Protein AF-A0ABD0T4D2-F1 (afdb_monomer)

InterPro domains:
  IPR007588 Zinc finger, FLYWCH-type [PF04500] (58-108)

Sequence (124 aa):
MVNNYTFSRLGRSRTWVCSKIKRGCQAKVKMEYGTVRPYNLDHNHPPPNFHISKDGHTGGQILVVKGFTFSRWSRSKSWVCSKKSRGCPAKVKFEFDTVVPYNLEHNHEPPNFYVSKEGHLIKI

Organism: Loxostege sticticalis (NCBI:txid481309)

Structure (mmCIF, N/CA/C/O backbone):
data_AF-A0ABD0T4D2-F1
#
_entry.id   AF-A0ABD0T4D2-F1
#
loop_
_atom_site.group_PDB
_atom_site.id
_atom_site.type_symbol
_atom_site.label_atom_id
_atom_site.label_alt_id
_atom_site.label_comp_id
_atom_site.label_asym_id
_atom_site.label_entity_id
_atom_site.label_seq_id
_atom_site.pdbx_PDB_ins_code
_atom_site.Cartn_x
_atom_site.Cartn_y
_atom_site.Cartn_z
_atom_site.oc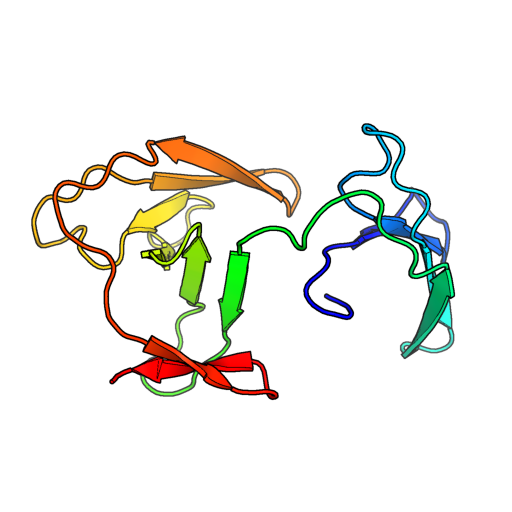cupancy
_atom_site.B_iso_or_equiv
_atom_site.auth_seq_id
_atom_site.auth_comp_id
_atom_site.auth_asym_id
_atom_site.auth_atom_id
_atom_site.pdbx_PDB_model_num
ATOM 1 N N . MET A 1 1 ? -4.917 -0.875 10.365 1.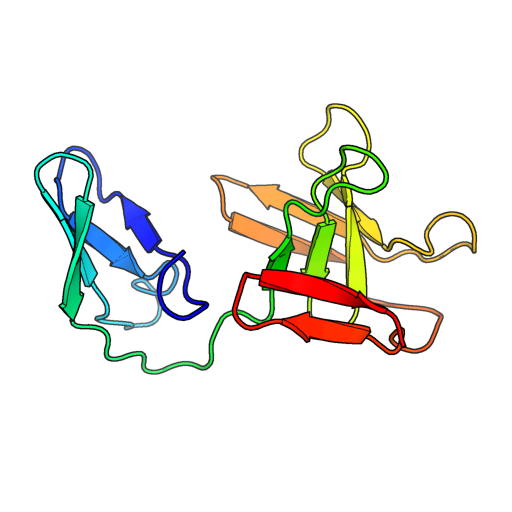00 51.78 1 MET A N 1
ATOM 2 C CA . MET A 1 1 ? -5.715 -1.261 9.183 1.00 51.78 1 MET A CA 1
ATOM 3 C C . MET A 1 1 ? -6.967 -1.936 9.708 1.00 51.78 1 MET A C 1
ATOM 5 O O . MET A 1 1 ? -6.846 -2.679 10.673 1.00 51.78 1 MET A O 1
ATOM 9 N N . VAL A 1 2 ? -8.139 -1.620 9.164 1.00 54.78 2 VAL A N 1
ATOM 10 C CA . VAL A 1 2 ? -9.423 -2.225 9.565 1.00 54.78 2 VAL A CA 1
ATOM 11 C C . VAL A 1 2 ? -10.146 -2.606 8.278 1.00 54.78 2 VAL A C 1
ATOM 13 O O . VAL A 1 2 ? -10.244 -1.763 7.391 1.00 54.78 2 VAL A O 1
ATOM 16 N N . ASN A 1 3 ? -10.585 -3.861 8.141 1.00 60.62 3 ASN A N 1
ATOM 17 C CA . ASN A 1 3 ? -11.251 -4.385 6.936 1.00 60.62 3 ASN A CA 1
ATOM 18 C C . ASN A 1 3 ? -10.503 -4.104 5.618 1.00 60.62 3 ASN A C 1
ATOM 20 O O . ASN A 1 3 ? -11.114 -3.728 4.626 1.00 60.62 3 ASN A O 1
ATOM 24 N N . ASN A 1 4 ? -9.173 -4.240 5.603 1.00 62.03 4 ASN A N 1
ATOM 25 C CA . ASN A 1 4 ? -8.313 -3.917 4.451 1.00 62.03 4 ASN A CA 1
ATOM 26 C C . ASN A 1 4 ? -8.312 -2.433 4.026 1.00 62.03 4 ASN A C 1
ATOM 28 O O . ASN A 1 4 ? -7.744 -2.083 2.995 1.00 62.03 4 ASN A O 1
ATOM 32 N N . TYR A 1 5 ? -8.869 -1.533 4.842 1.00 63.38 5 TYR A N 1
ATOM 33 C CA . TYR A 1 5 ? -8.806 -0.088 4.639 1.00 63.38 5 TYR A CA 1
ATOM 34 C C . TYR A 1 5 ? -7.800 0.577 5.584 1.00 63.38 5 TYR A C 1
ATOM 36 O O . TYR A 1 5 ? -7.603 0.186 6.746 1.00 63.38 5 TYR A O 1
ATOM 44 N N . THR A 1 6 ? -7.138 1.616 5.072 1.00 67.38 6 THR A N 1
ATOM 45 C CA . THR A 1 6 ? -6.217 2.444 5.851 1.00 67.38 6 THR A CA 1
ATOM 46 C C . THR A 1 6 ? -6.914 3.667 6.417 1.00 67.38 6 THR A C 1
ATOM 48 O O . THR A 1 6 ? -7.671 4.356 5.731 1.00 67.38 6 THR A O 1
ATOM 51 N N . PHE A 1 7 ? -6.611 3.941 7.681 1.00 71.06 7 PHE A N 1
ATOM 52 C CA . PHE A 1 7 ? -7.125 5.080 8.419 1.00 71.06 7 PHE A CA 1
ATOM 53 C C . PHE A 1 7 ? -5.949 5.901 8.942 1.00 71.06 7 PHE A C 1
ATOM 55 O O . PHE A 1 7 ? -4.933 5.334 9.344 1.00 71.06 7 PHE A O 1
ATOM 62 N N . SER A 1 8 ? -6.091 7.219 8.952 1.00 74.44 8 SER A N 1
ATOM 63 C CA . SER A 1 8 ? -5.116 8.172 9.476 1.00 74.44 8 SER A CA 1
ATOM 64 C C . SER A 1 8 ? -5.753 9.025 10.571 1.00 74.44 8 SER A C 1
ATOM 66 O O . SER A 1 8 ? -6.950 9.329 10.545 1.00 74.44 8 SER A O 1
ATOM 68 N N . ARG A 1 9 ? -4.964 9.377 11.591 1.00 75.44 9 ARG A N 1
ATOM 69 C CA . ARG A 1 9 ? -5.462 10.145 12.735 1.00 75.44 9 ARG A CA 1
ATOM 70 C C . ARG A 1 9 ? -5.636 11.610 12.353 1.00 75.44 9 ARG A C 1
ATOM 72 O O . ARG A 1 9 ? -4.700 12.236 11.857 1.00 75.44 9 ARG A O 1
ATOM 79 N N . LEU A 1 10 ? -6.812 12.173 12.629 1.00 71.19 10 LEU A N 1
ATOM 80 C CA . LEU A 1 10 ? -7.058 13.592 12.391 1.00 71.19 10 LEU A CA 1
ATOM 81 C C . LEU A 1 10 ? -6.560 14.409 13.597 1.00 71.19 10 LEU A C 1
ATOM 83 O O . LEU A 1 10 ? -7.236 14.533 14.621 1.00 71.19 10 LEU A O 1
ATOM 87 N N . GLY A 1 11 ? -5.337 14.933 13.501 1.00 72.00 11 GLY A N 1
ATOM 88 C CA . GLY A 1 11 ? -4.737 15.785 14.533 1.00 72.00 11 GLY A CA 1
ATOM 89 C C . GLY A 1 11 ? -4.601 15.097 15.901 1.00 72.00 11 GLY A C 1
ATOM 90 O O . GLY A 1 11 ? -4.060 13.993 16.014 1.00 72.00 11 GLY A O 1
ATOM 91 N N . ARG A 1 12 ? -5.071 15.768 16.963 1.00 73.44 12 ARG A N 1
ATOM 92 C CA . ARG A 1 12 ? -5.085 15.245 18.346 1.00 73.44 12 ARG A CA 1
ATOM 93 C C . ARG A 1 12 ? -6.361 14.462 18.695 1.00 73.44 12 ARG A C 1
ATOM 95 O O . ARG A 1 12 ? -6.507 14.022 19.831 1.00 73.44 12 ARG A O 1
ATOM 102 N N . SER A 1 13 ? -7.281 14.277 17.746 1.00 77.06 13 SER A N 1
ATOM 103 C CA . SER A 1 13 ? -8.520 13.533 17.984 1.00 77.06 13 SER A CA 1
ATOM 104 C C . SER A 1 13 ? -8.251 12.040 18.195 1.00 77.06 13 SER A C 1
ATOM 106 O O . SER A 1 13 ? -7.340 11.464 17.600 1.00 77.06 13 SER A O 1
ATOM 108 N N . ARG A 1 14 ? -9.105 11.388 18.995 1.00 78.94 14 ARG A N 1
ATOM 109 C CA . ARG A 1 14 ? -9.187 9.916 19.081 1.00 78.94 14 ARG A CA 1
ATOM 110 C C . ARG A 1 14 ? -9.898 9.294 17.871 1.00 78.94 14 ARG A C 1
ATOM 112 O O . ARG A 1 14 ? -10.006 8.074 17.780 1.00 78.94 14 ARG A O 1
ATOM 119 N N . THR A 1 15 ? -10.380 10.122 16.946 1.00 80.44 15 THR A N 1
ATOM 120 C CA . THR A 1 15 ? -11.018 9.696 15.701 1.00 80.44 15 THR A CA 1
ATOM 121 C C . THR A 1 15 ? -9.981 9.536 14.594 1.00 80.44 15 THR A C 1
ATOM 123 O O . THR A 1 15 ? -9.189 10.436 14.306 1.00 80.44 15 THR A O 1
ATOM 126 N N . TRP A 1 16 ? -10.026 8.383 13.945 1.00 81.81 16 TRP A N 1
ATOM 127 C CA . TRP A 1 16 ? -9.250 8.040 12.768 1.00 81.81 16 TRP A CA 1
ATOM 128 C C . TRP A 1 16 ? -10.188 8.009 11.569 1.00 81.81 16 TRP A C 1
ATOM 130 O O . TRP A 1 16 ? -11.292 7.476 11.645 1.00 81.81 16 TRP A O 1
ATOM 140 N N . VAL A 1 17 ? -9.763 8.596 10.461 1.00 82.81 17 VAL A N 1
ATOM 141 C CA . VAL A 1 17 ? -10.574 8.729 9.248 1.00 82.81 17 VAL A CA 1
ATOM 142 C C . VAL A 1 17 ? -9.945 7.935 8.121 1.00 82.81 17 VAL A C 1
ATOM 144 O O . VAL A 1 17 ? -8.731 7.738 8.116 1.00 82.81 17 VAL A O 1
ATOM 147 N N . CYS A 1 18 ? -10.741 7.469 7.165 1.00 80.62 18 CYS A N 1
ATOM 148 C CA . CYS A 1 18 ? -10.195 6.792 5.998 1.00 80.62 18 CYS A CA 1
ATOM 149 C C . CYS A 1 18 ? -9.193 7.694 5.260 1.00 80.62 18 CYS A C 1
ATOM 151 O O . CYS A 1 18 ? -9.420 8.893 5.076 1.00 80.62 18 CYS A O 1
ATOM 153 N N . SER A 1 19 ? -8.107 7.101 4.764 1.00 75.12 19 SER A N 1
ATOM 154 C CA . SER A 1 19 ? -7.076 7.789 3.973 1.00 75.12 19 SER A CA 1
ATOM 155 C C . SER A 1 19 ? -7.614 8.465 2.700 1.00 75.12 19 SER A C 1
ATOM 157 O O . SER A 1 19 ? -6.956 9.336 2.131 1.00 75.12 19 SER A O 1
ATOM 159 N N . LYS A 1 20 ? -8.826 8.106 2.255 1.00 75.19 20 LYS A N 1
ATOM 160 C CA . LYS A 1 20 ? -9.533 8.706 1.114 1.00 75.19 20 LYS A CA 1
ATOM 161 C C . LYS A 1 20 ? -10.615 9.712 1.517 1.00 75.19 20 LYS A C 1
ATOM 163 O O . LYS A 1 20 ? -11.450 10.050 0.684 1.00 75.19 20 LYS A O 1
ATOM 168 N N . ILE A 1 21 ? -10.588 10.257 2.736 1.00 80.44 21 ILE A N 1
ATOM 169 C CA . ILE A 1 21 ? -11.562 11.276 3.169 1.00 80.44 21 ILE A CA 1
ATOM 170 C C . ILE A 1 21 ? -11.589 12.511 2.255 1.00 80.44 21 ILE A C 1
ATOM 172 O O . ILE A 1 21 ? -12.655 13.035 1.955 1.00 80.44 21 ILE A O 1
ATOM 176 N N . LYS A 1 22 ? -10.436 12.909 1.695 1.00 76.19 22 LYS A N 1
ATOM 177 C CA . LYS A 1 22 ? -10.345 13.988 0.690 1.00 76.19 22 LYS A CA 1
ATOM 178 C C . LYS A 1 22 ? -11.017 13.654 -0.652 1.00 76.19 22 LYS A C 1
ATOM 180 O O . LYS A 1 22 ? -11.196 14.542 -1.472 1.00 76.19 22 LYS A O 1
ATOM 185 N N . ARG A 1 23 ? -11.365 12.386 -0.890 1.00 76.44 23 ARG A N 1
ATOM 186 C CA . ARG A 1 23 ? -12.143 11.905 -2.047 1.00 76.44 23 ARG A CA 1
ATOM 187 C C . ARG A 1 23 ? -13.599 11.598 -1.669 1.00 76.44 23 ARG A C 1
ATOM 189 O O . ARG A 1 23 ? -14.256 10.813 -2.341 1.00 76.44 23 ARG A O 1
ATOM 196 N N . GLY A 1 24 ? -14.078 12.161 -0.559 1.00 79.06 24 GLY A N 1
ATOM 197 C CA . GLY A 1 24 ? -15.457 12.006 -0.098 1.00 79.06 24 GLY A CA 1
ATOM 198 C C . GLY A 1 24 ? -15.740 10.733 0.703 1.00 79.06 24 GLY A C 1
ATOM 199 O O . GLY A 1 24 ? -16.894 10.491 1.035 1.00 79.06 24 GLY A O 1
ATOM 200 N N . CYS A 1 25 ? -14.733 9.915 1.036 1.00 80.81 25 CYS A N 1
ATOM 201 C CA . CYS A 1 25 ? -14.958 8.743 1.886 1.00 80.81 25 CYS A CA 1
ATOM 202 C C . CYS A 1 25 ? -15.323 9.165 3.319 1.00 80.81 25 CYS A C 1
ATOM 204 O O . CYS A 1 25 ? -14.597 9.937 3.948 1.00 80.81 25 CYS A O 1
ATOM 206 N N . GLN A 1 26 ? -16.424 8.632 3.848 1.00 86.12 26 GLN A N 1
ATOM 207 C CA . GLN A 1 26 ? -16.942 8.993 5.171 1.00 86.12 26 GLN A CA 1
ATOM 208 C C . GLN A 1 26 ? -16.586 7.994 6.276 1.00 86.12 26 GLN A C 1
ATOM 210 O O . GLN A 1 26 ? -16.934 8.235 7.434 1.00 86.12 26 GLN A O 1
ATOM 215 N N . ALA A 1 27 ? -15.857 6.924 5.950 1.00 82.75 27 ALA A N 1
ATOM 216 C CA . ALA A 1 27 ? -15.461 5.917 6.920 1.00 82.75 27 ALA A CA 1
ATOM 217 C C . ALA A 1 27 ? -14.538 6.490 8.011 1.00 82.75 27 ALA A C 1
ATOM 219 O O . ALA A 1 27 ? -13.557 7.201 7.748 1.00 82.75 27 ALA A O 1
ATOM 220 N N . LYS A 1 28 ? -14.859 6.159 9.262 1.00 86.31 28 LYS A N 1
ATOM 221 C CA . LYS A 1 28 ? -14.206 6.611 10.490 1.00 86.31 28 LYS A CA 1
ATOM 222 C C . LYS A 1 28 ? -14.191 5.487 11.522 1.00 86.31 28 LYS A C 1
ATOM 224 O O . LYS A 1 28 ? -15.157 4.747 11.687 1.00 86.31 28 LYS A O 1
ATOM 229 N N . VAL A 1 29 ? -13.124 5.425 12.300 1.00 82.56 29 VAL A N 1
ATOM 230 C CA . VAL A 1 29 ? -13.011 4.546 13.468 1.00 82.56 29 VAL A CA 1
ATOM 231 C C . VAL A 1 29 ? -12.566 5.371 14.672 1.00 82.56 29 VAL A C 1
ATOM 233 O O . VAL A 1 29 ? -11.872 6.378 14.523 1.00 82.56 29 VAL A O 1
ATOM 236 N N . LYS A 1 30 ? -12.983 4.992 15.878 1.00 82.88 30 LYS A N 1
ATOM 237 C CA . LYS A 1 30 ? -12.550 5.637 17.124 1.00 82.88 30 LYS A CA 1
ATOM 238 C C . LYS A 1 30 ? -11.577 4.732 17.858 1.00 82.88 30 LYS A C 1
ATOM 240 O O . LYS A 1 30 ? -11.757 3.523 17.892 1.00 82.88 30 LYS A O 1
ATOM 245 N N . MET A 1 31 ? -10.549 5.320 18.451 1.00 72.19 31 MET A N 1
ATOM 246 C CA . MET A 1 31 ? -9.633 4.609 19.332 1.00 72.19 31 MET A CA 1
ATOM 247 C C . MET A 1 31 ? -10.034 4.867 20.786 1.00 72.19 31 MET A C 1
ATOM 249 O O . MET A 1 31 ? -10.041 6.013 21.239 1.00 72.19 31 MET A O 1
ATOM 253 N N . GLU A 1 32 ? -10.363 3.805 21.509 1.00 75.94 32 GLU A N 1
ATOM 254 C CA . GLU A 1 32 ? -10.851 3.842 22.884 1.00 75.94 32 GLU A CA 1
ATOM 255 C C . GLU A 1 32 ? -10.099 2.788 23.707 1.00 75.94 32 GLU A C 1
ATOM 257 O O . GLU A 1 32 ? -10.078 1.617 23.340 1.00 75.94 32 GLU A O 1
ATOM 262 N N . TYR A 1 33 ? -9.405 3.212 24.770 1.00 75.81 33 TYR A N 1
ATOM 263 C CA . TYR A 1 33 ? -8.589 2.335 25.631 1.00 75.81 33 TYR A CA 1
ATOM 264 C C . TYR A 1 33 ? -7.617 1.413 24.863 1.00 75.81 33 TYR A C 1
ATOM 266 O O . TYR A 1 33 ? -7.490 0.230 25.157 1.00 75.81 33 TYR A O 1
ATOM 274 N N . GLY A 1 34 ? -6.959 1.938 23.823 1.00 66.88 34 GLY A N 1
ATOM 275 C CA . GLY A 1 34 ? -6.036 1.160 22.982 1.00 66.88 34 GLY A CA 1
ATOM 276 C C . GLY A 1 34 ? -6.713 0.224 21.973 1.00 66.88 34 GLY A C 1
ATOM 277 O O . GLY A 1 34 ? -6.028 -0.370 21.145 1.00 66.88 34 GLY A O 1
ATOM 278 N N . THR A 1 35 ? -8.045 0.145 21.973 1.00 64.25 35 THR A N 1
ATOM 279 C CA . THR A 1 35 ? -8.832 -0.671 21.044 1.00 64.25 35 THR A CA 1
ATOM 280 C C . THR A 1 35 ? -9.460 0.204 19.962 1.00 64.25 35 THR A C 1
ATOM 282 O O . THR A 1 35 ? -9.941 1.306 20.227 1.00 64.25 35 THR A O 1
ATOM 285 N N . VAL A 1 36 ? -9.461 -0.268 18.714 1.00 69.31 36 VAL A N 1
ATOM 286 C CA . VAL A 1 36 ? -10.129 0.426 17.605 1.00 69.31 36 VAL A CA 1
ATOM 287 C C . VAL A 1 36 ? -11.579 -0.042 17.533 1.00 69.31 36 VAL A C 1
ATOM 289 O O . VAL A 1 36 ? -11.839 -1.211 17.265 1.00 69.31 36 VAL A O 1
ATOM 292 N N . ARG A 1 37 ? -12.523 0.875 17.749 1.00 73.75 37 ARG A N 1
ATOM 293 C CA . ARG A 1 37 ? -13.956 0.642 17.573 1.00 73.75 37 ARG A CA 1
ATOM 294 C C . ARG A 1 37 ? -14.449 1.222 16.246 1.00 73.75 37 ARG A C 1
ATOM 296 O O 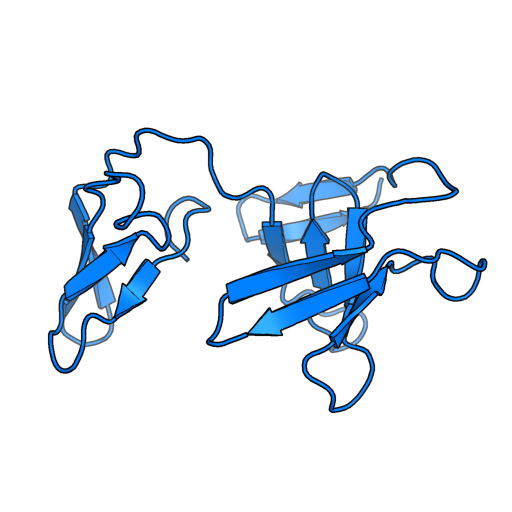. ARG A 1 37 ? -14.164 2.389 15.946 1.00 73.75 37 ARG A O 1
ATOM 303 N N . PRO A 1 38 ? -15.181 0.438 15.440 1.00 68.31 38 PRO A N 1
ATOM 304 C CA . PRO A 1 38 ? -15.788 0.947 14.221 1.00 68.31 38 PRO A CA 1
ATOM 305 C C . PRO A 1 38 ? -16.847 1.997 14.569 1.00 68.31 38 PRO A C 1
ATOM 307 O O . PRO A 1 38 ? -17.631 1.808 15.494 1.00 68.31 38 PRO A O 1
ATOM 310 N N . TYR A 1 39 ? -16.833 3.126 13.858 1.00 78.88 39 TYR A N 1
ATOM 311 C CA . TYR A 1 39 ? -17.837 4.185 14.012 1.00 78.88 39 TYR A CA 1
ATOM 312 C C . TYR A 1 39 ? -18.675 4.321 12.740 1.00 78.88 39 TYR A C 1
ATOM 314 O O . TYR A 1 39 ? -19.896 4.316 12.800 1.00 78.88 39 TYR A O 1
ATOM 322 N N . ASN A 1 40 ? -18.014 4.389 11.585 1.00 80.38 40 ASN A N 1
ATOM 323 C CA . ASN A 1 40 ? -18.626 4.273 10.269 1.00 80.38 40 ASN A CA 1
ATOM 324 C C . ASN A 1 40 ? -17.633 3.530 9.358 1.00 80.38 40 ASN A C 1
ATOM 326 O O . ASN A 1 40 ? -16.486 3.956 9.237 1.00 80.38 40 ASN A O 1
ATOM 330 N N . LEU A 1 41 ? -18.040 2.414 8.759 1.00 78.00 41 LEU A N 1
ATOM 331 C CA . LEU A 1 41 ? -17.194 1.612 7.868 1.00 78.00 41 LEU A CA 1
ATOM 332 C C . LEU A 1 41 ? -17.650 1.669 6.405 1.00 78.00 41 LEU A C 1
ATOM 334 O O . LEU A 1 41 ? -17.135 0.914 5.585 1.00 78.00 41 LEU A O 1
ATOM 338 N N . ASP A 1 42 ? -18.573 2.566 6.065 1.00 80.19 42 ASP A N 1
ATOM 339 C CA . ASP A 1 42 ? -19.040 2.719 4.695 1.00 80.19 42 ASP A CA 1
ATOM 340 C C . ASP A 1 42 ? -17.968 3.400 3.846 1.00 80.19 42 ASP A C 1
ATOM 342 O O . ASP A 1 42 ? -17.620 4.579 4.001 1.00 80.19 42 ASP A O 1
ATOM 346 N N . HIS A 1 43 ? -17.422 2.611 2.925 1.00 73.19 43 HIS A N 1
ATOM 347 C CA . HIS A 1 43 ? -16.451 3.050 1.942 1.00 73.19 43 HIS A CA 1
ATOM 348 C C . HIS A 1 43 ? -17.130 3.195 0.582 1.00 73.19 43 HIS A C 1
ATOM 350 O O . HIS A 1 43 ? -17.756 2.272 0.075 1.00 73.19 43 HIS A O 1
ATOM 356 N N . ASN A 1 44 ? -16.944 4.352 -0.048 1.00 78.62 44 ASN A N 1
ATOM 357 C CA . ASN A 1 44 ? -17.397 4.633 -1.412 1.00 78.62 44 ASN A CA 1
ATOM 358 C C . ASN A 1 44 ? -16.332 4.291 -2.469 1.00 78.62 44 ASN A C 1
ATOM 360 O O . ASN A 1 44 ? -16.342 4.812 -3.582 1.00 78.62 44 ASN A O 1
ATOM 364 N N . HIS A 1 45 ? -15.351 3.475 -2.100 1.00 68.69 45 HIS A N 1
ATOM 365 C CA . HIS A 1 45 ? -14.247 3.082 -2.957 1.00 68.69 45 HIS A CA 1
ATOM 366 C C . HIS A 1 45 ? -13.796 1.674 -2.569 1.00 68.69 45 HIS A C 1
ATOM 368 O O . HIS A 1 45 ? -13.921 1.308 -1.400 1.00 68.69 45 HIS A O 1
ATOM 374 N N . PRO A 1 46 ? -13.222 0.897 -3.502 1.00 62.69 46 PRO A N 1
ATOM 375 C CA . PRO A 1 46 ? -12.654 -0.401 -3.168 1.00 62.69 46 PRO A CA 1
ATOM 376 C C . PRO A 1 46 ? -11.497 -0.252 -2.165 1.00 62.69 46 PRO A C 1
ATOM 378 O O . PRO A 1 46 ? -10.868 0.820 -2.103 1.00 62.69 46 PRO A O 1
ATOM 381 N N . PRO A 1 47 ? -11.175 -1.313 -1.402 1.00 61.66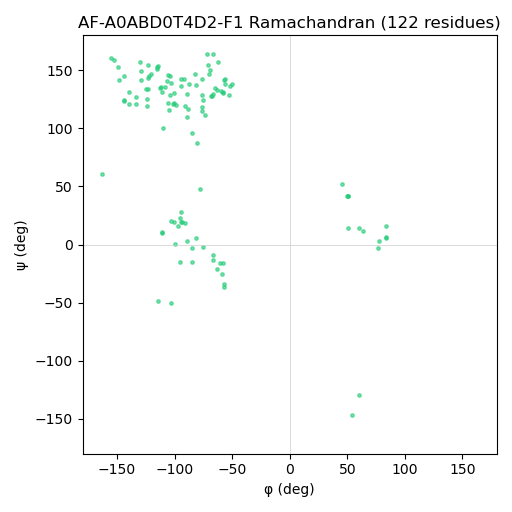 47 PRO A N 1
ATOM 382 C CA . PRO A 1 47 ? -10.008 -1.329 -0.538 1.00 61.66 47 PRO A CA 1
ATOM 383 C C . PRO A 1 47 ? -8.773 -0.895 -1.323 1.00 61.66 47 PRO A C 1
ATOM 385 O O . PRO A 1 47 ? -8.609 -1.279 -2.488 1.00 61.66 47 PRO A O 1
ATOM 388 N N . PRO A 1 48 ? -7.899 -0.068 -0.728 1.00 59.97 48 PRO A N 1
ATOM 389 C CA . PRO A 1 48 ? -6.610 0.190 -1.328 1.00 59.97 48 PRO A CA 1
ATOM 390 C C . PRO A 1 48 ? -5.949 -1.156 -1.612 1.00 59.97 48 PRO A C 1
ATOM 392 O O . PRO A 1 48 ? -5.903 -2.018 -0.741 1.00 59.97 48 PRO A O 1
ATOM 395 N N . ASN A 1 49 ? -5.483 -1.350 -2.844 1.00 59.81 49 ASN A N 1
ATOM 396 C CA . ASN A 1 49 ? -4.979 -2.639 -3.309 1.00 59.81 49 ASN A CA 1
ATOM 397 C C . ASN A 1 49 ? -3.560 -2.891 -2.773 1.00 59.81 49 ASN A C 1
ATOM 399 O O . ASN A 1 49 ? -2.646 -3.158 -3.553 1.00 59.81 49 ASN A O 1
ATOM 403 N N . PHE A 1 50 ? -3.363 -2.672 -1.468 1.00 62.72 50 PHE A N 1
ATOM 404 C CA . PHE A 1 50 ? -2.107 -2.871 -0.789 1.00 62.72 50 PHE A CA 1
ATOM 405 C C . PHE A 1 50 ? -2.240 -3.492 0.598 1.00 62.72 50 PHE A C 1
ATOM 407 O O . PHE A 1 50 ? -3.017 -3.050 1.441 1.00 62.72 50 PHE A O 1
ATOM 414 N N . HIS A 1 51 ? -1.427 -4.520 0.824 1.00 63.25 51 HIS A N 1
ATOM 415 C CA . HIS A 1 51 ? -1.412 -5.336 2.034 1.00 63.25 51 HIS A CA 1
ATOM 416 C C . HIS A 1 51 ? -0.004 -5.343 2.618 1.00 63.25 51 HIS A C 1
ATOM 418 O O . HIS A 1 51 ? 0.949 -5.522 1.865 1.00 63.25 51 HIS A O 1
ATOM 424 N N . ILE A 1 52 ? 0.137 -5.136 3.929 1.00 62.28 52 ILE A N 1
ATOM 425 C CA . ILE A 1 52 ? 1.436 -5.204 4.614 1.00 62.28 52 ILE A CA 1
ATOM 426 C C . ILE A 1 52 ? 1.424 -6.451 5.495 1.00 62.28 52 ILE A C 1
ATOM 428 O O . ILE A 1 52 ? 0.843 -6.422 6.579 1.00 62.28 52 ILE A O 1
ATOM 432 N N . SER A 1 53 ? 2.049 -7.535 5.029 1.00 60.47 53 SER A N 1
ATOM 433 C CA . SER A 1 53 ? 2.231 -8.740 5.847 1.00 60.47 53 SER A CA 1
ATOM 434 C C . SER A 1 53 ? 3.443 -8.587 6.776 1.00 60.47 53 SER A C 1
ATOM 436 O O . SER A 1 53 ? 4.444 -7.953 6.418 1.00 60.47 53 SER A O 1
ATOM 438 N N . LYS A 1 54 ? 3.346 -9.185 7.971 1.00 56.56 54 LYS A N 1
ATOM 439 C CA . LYS A 1 54 ? 4.433 -9.348 8.951 1.00 56.56 54 LYS A CA 1
ATOM 440 C C . LYS A 1 54 ? 5.124 -10.725 8.868 1.00 56.56 54 LYS A C 1
ATOM 442 O O . LYS A 1 54 ? 5.805 -11.088 9.820 1.00 56.56 54 LYS A O 1
ATOM 447 N N . ASP A 1 55 ? 4.947 -11.486 7.787 1.00 51.19 55 ASP A N 1
ATOM 448 C CA . ASP A 1 55 ? 5.361 -12.896 7.748 1.00 51.19 55 ASP A CA 1
ATOM 449 C C . ASP A 1 55 ? 6.806 -13.194 8.166 1.00 51.19 55 ASP A C 1
ATOM 451 O O . ASP A 1 55 ? 7.777 -12.542 7.769 1.00 51.19 55 ASP A O 1
ATOM 455 N N . GLY A 1 56 ? 6.898 -14.254 8.970 1.00 47.34 56 GLY A N 1
ATOM 456 C CA . GLY A 1 56 ? 8.021 -14.638 9.812 1.00 47.34 56 GLY A CA 1
ATOM 457 C C . GLY A 1 56 ? 9.006 -15.636 9.215 1.00 47.34 56 GLY A C 1
ATOM 458 O O . GLY A 1 56 ? 9.647 -16.336 9.987 1.00 47.34 56 GLY A O 1
ATOM 459 N N . HIS A 1 57 ? 9.192 -15.702 7.894 1.00 44.56 57 HIS A N 1
ATOM 460 C CA . HIS A 1 57 ? 10.261 -16.551 7.340 1.00 44.56 57 HIS A CA 1
ATOM 461 C C . HIS A 1 57 ? 11.580 -15.841 7.048 1.00 44.56 57 HIS A C 1
ATOM 463 O O . HIS A 1 57 ? 12.597 -16.516 6.988 1.00 44.56 57 HIS A O 1
ATOM 469 N N . THR A 1 58 ? 11.618 -14.507 7.002 1.00 42.03 58 THR A N 1
ATOM 470 C CA . THR A 1 58 ? 12.873 -13.727 7.032 1.00 42.03 58 THR A CA 1
ATOM 471 C C . THR A 1 58 ? 12.584 -12.260 7.378 1.00 42.03 58 THR A C 1
ATOM 473 O O . THR A 1 58 ? 12.817 -11.377 6.560 1.00 42.03 58 THR A O 1
ATOM 476 N N . GLY A 1 59 ? 12.004 -11.988 8.554 1.00 49.84 59 GLY A N 1
ATOM 477 C CA . GLY A 1 59 ? 12.070 -10.695 9.271 1.00 49.84 59 GLY A CA 1
ATOM 478 C C . GLY A 1 59 ? 11.728 -9.383 8.536 1.00 49.84 59 GLY A C 1
ATOM 479 O O . GLY A 1 59 ? 12.060 -8.310 9.041 1.00 49.84 59 GLY A O 1
ATOM 480 N N . GLY A 1 60 ? 11.103 -9.422 7.360 1.00 61.47 60 GLY A N 1
ATOM 481 C CA . GLY A 1 60 ? 10.939 -8.269 6.480 1.00 61.47 60 GLY A CA 1
ATOM 482 C C . GLY A 1 60 ? 9.476 -8.029 6.157 1.00 61.47 60 GLY A C 1
ATOM 483 O O . GLY A 1 60 ? 8.795 -8.911 5.651 1.00 61.47 60 GLY A O 1
ATOM 484 N N . GLN A 1 61 ? 8.997 -6.815 6.421 1.00 71.31 61 GLN A N 1
ATOM 485 C CA . GLN A 1 61 ? 7.663 -6.391 6.001 1.00 71.31 61 GLN A CA 1
ATOM 486 C C . GLN A 1 61 ? 7.545 -6.523 4.469 1.00 71.31 61 GLN A C 1
ATOM 488 O O . GLN A 1 61 ? 8.425 -6.049 3.745 1.00 71.31 61 GLN A O 1
ATOM 493 N N . ILE A 1 62 ? 6.464 -7.140 3.980 1.00 78.12 62 ILE A N 1
ATOM 494 C CA . ILE A 1 62 ? 6.157 -7.264 2.544 1.00 78.12 62 ILE A CA 1
ATOM 495 C C . ILE A 1 62 ? 4.936 -6.411 2.233 1.00 78.12 62 ILE A C 1
ATOM 497 O O . ILE A 1 62 ? 3.919 -6.519 2.912 1.00 78.12 62 ILE A O 1
ATOM 501 N N . LEU A 1 63 ? 5.038 -5.594 1.189 1.00 79.81 63 LEU A N 1
ATOM 502 C CA . LEU A 1 63 ? 3.959 -4.763 0.683 1.00 79.81 63 LEU A CA 1
ATOM 503 C C . LEU A 1 63 ? 3.434 -5.373 -0.614 1.00 79.81 63 LEU A C 1
ATOM 505 O O . LEU A 1 63 ? 4.176 -5.512 -1.579 1.00 79.81 63 LEU A O 1
ATOM 509 N N . VAL A 1 64 ? 2.154 -5.699 -0.674 1.00 80.38 64 VAL A N 1
ATOM 510 C CA . VAL A 1 64 ? 1.481 -6.016 -1.936 1.00 80.38 64 VAL A CA 1
ATOM 511 C C . VAL A 1 64 ? 0.977 -4.710 -2.542 1.00 80.38 64 VAL A C 1
ATOM 513 O O . VAL A 1 64 ? 0.473 -3.884 -1.798 1.00 80.38 64 VAL A O 1
ATOM 516 N N . VAL A 1 65 ? 1.099 -4.489 -3.850 1.00 79.94 65 VAL A N 1
ATOM 517 C CA . VAL A 1 65 ? 0.439 -3.395 -4.583 1.00 79.94 65 VAL A CA 1
ATOM 518 C C . VAL A 1 65 ? -0.051 -3.939 -5.920 1.00 79.94 65 VAL A C 1
ATOM 520 O O . VAL A 1 65 ? 0.758 -4.414 -6.710 1.00 79.94 65 VAL A O 1
ATOM 523 N N . LYS A 1 66 ? -1.362 -3.867 -6.195 1.00 76.81 66 LYS A N 1
ATOM 524 C CA . LYS A 1 66 ? -1.969 -4.344 -7.461 1.00 76.81 66 LYS A CA 1
ATOM 525 C C . LYS A 1 66 ? -1.566 -5.785 -7.838 1.00 76.81 66 LYS A C 1
ATOM 527 O O . LYS A 1 66 ? -1.265 -6.063 -8.992 1.00 76.81 66 LYS A O 1
ATOM 532 N N . GLY A 1 67 ? -1.519 -6.689 -6.860 1.00 76.69 67 GLY A N 1
ATOM 533 C CA . GLY A 1 67 ? -1.125 -8.086 -7.093 1.00 76.69 67 GLY A CA 1
ATOM 534 C C . GLY A 1 67 ? 0.383 -8.319 -7.246 1.00 76.69 67 GLY A C 1
ATOM 535 O O . GLY A 1 67 ? 0.798 -9.450 -7.452 1.00 76.69 67 GLY A O 1
ATOM 536 N N . PHE A 1 68 ? 1.224 -7.296 -7.098 1.00 84.38 68 PHE A N 1
ATOM 537 C CA . PHE A 1 68 ? 2.680 -7.442 -7.075 1.00 84.38 68 PHE A CA 1
ATOM 538 C C . PHE A 1 68 ? 3.227 -7.286 -5.664 1.00 84.38 68 PHE A C 1
ATOM 540 O O . PHE A 1 68 ? 2.723 -6.485 -4.884 1.00 84.38 68 PHE A O 1
ATOM 547 N N . THR A 1 69 ? 4.291 -8.014 -5.337 1.00 86.12 69 THR A N 1
ATOM 548 C CA . THR A 1 69 ? 4.976 -7.896 -4.049 1.00 86.12 69 THR A CA 1
ATOM 549 C C . THR A 1 69 ? 6.154 -6.934 -4.129 1.00 86.12 69 THR A C 1
ATOM 551 O O . THR A 1 69 ? 6.877 -6.860 -5.128 1.00 86.12 69 THR A O 1
ATOM 554 N N . PHE A 1 70 ? 6.334 -6.181 -3.053 1.00 85.69 70 PHE A N 1
ATOM 555 C CA . PHE A 1 70 ? 7.379 -5.200 -2.850 1.00 85.69 70 PHE A CA 1
ATOM 556 C C . PHE A 1 70 ? 8.050 -5.461 -1.505 1.00 85.69 70 PHE A C 1
ATOM 558 O O . PHE A 1 70 ? 7.393 -5.770 -0.510 1.00 85.69 70 PHE A O 1
ATOM 565 N N . SER A 1 71 ? 9.365 -5.293 -1.464 1.00 85.38 71 SER A N 1
ATOM 566 C CA . SER A 1 71 ? 10.167 -5.340 -0.247 1.00 85.38 71 SER A CA 1
ATOM 567 C C . SER A 1 71 ? 10.802 -3.983 0.019 1.00 85.38 71 SER A C 1
ATOM 569 O O . SER A 1 71 ? 11.056 -3.181 -0.890 1.00 85.38 71 SER A O 1
ATOM 571 N N . ARG A 1 72 ? 11.039 -3.699 1.298 1.00 82.69 72 ARG A N 1
ATOM 572 C CA . ARG A 1 72 ? 11.652 -2.442 1.706 1.00 82.69 72 ARG A CA 1
ATOM 573 C C . ARG A 1 72 ? 13.101 -2.387 1.228 1.00 82.69 72 ARG A C 1
ATOM 575 O O . ARG A 1 72 ? 13.898 -3.282 1.502 1.00 82.69 72 ARG A O 1
ATOM 582 N N . TRP A 1 73 ? 13.458 -1.305 0.543 1.00 80.12 73 TRP A N 1
ATOM 583 C CA . TRP A 1 73 ? 14.831 -1.060 0.120 1.00 80.12 73 TRP A CA 1
ATOM 584 C C . TRP A 1 73 ? 15.634 -0.484 1.293 1.00 80.12 73 TRP A C 1
ATOM 586 O O . TRP A 1 73 ? 15.725 0.736 1.472 1.00 80.12 73 TRP A O 1
ATOM 596 N N . SER A 1 74 ? 16.206 -1.376 2.109 1.00 72.12 74 SER A N 1
ATOM 597 C CA . SER A 1 74 ? 17.059 -1.035 3.260 1.00 72.12 74 SER A CA 1
ATOM 598 C C . SER A 1 74 ? 16.378 -0.048 4.238 1.00 72.12 74 SER A C 1
ATOM 600 O O . SER A 1 74 ? 15.161 -0.074 4.424 1.00 72.12 74 SER A O 1
ATOM 602 N N . ARG A 1 75 ? 17.141 0.847 4.882 1.00 66.56 75 ARG A N 1
ATOM 603 C CA . ARG A 1 75 ? 16.654 1.869 5.829 1.00 66.56 75 ARG A CA 1
ATOM 604 C C . ARG A 1 75 ? 15.772 2.949 5.184 1.00 66.56 75 ARG A C 1
ATOM 606 O O . ARG A 1 75 ? 15.159 3.733 5.907 1.00 66.56 75 ARG A O 1
ATOM 613 N N . SER A 1 76 ? 15.660 2.996 3.856 1.00 69.44 76 SER A N 1
ATOM 614 C CA . SER A 1 76 ? 14.868 4.019 3.168 1.00 69.44 76 SER A CA 1
ATOM 615 C C . SER A 1 76 ? 13.354 3.817 3.350 1.00 69.44 76 SER A C 1
ATOM 617 O O . SER A 1 76 ? 12.891 2.744 3.742 1.00 69.44 76 SER A O 1
ATOM 619 N N . LYS A 1 77 ? 12.568 4.862 3.051 1.00 73.81 77 LYS A N 1
ATOM 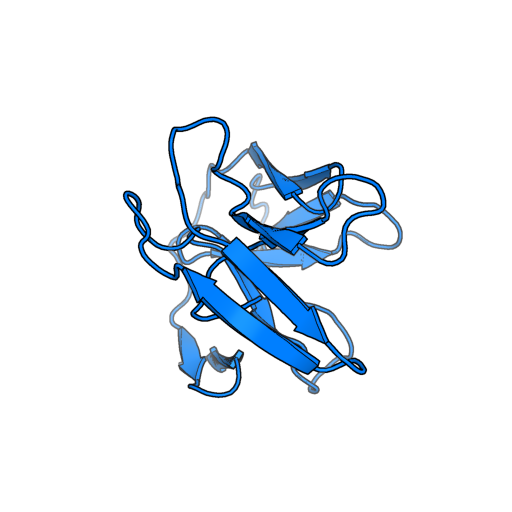620 C CA . LYS A 1 77 ? 11.100 4.782 2.909 1.00 73.81 77 LYS A CA 1
ATOM 621 C C . LYS A 1 77 ? 10.672 4.254 1.531 1.00 73.81 77 LYS A C 1
ATOM 623 O O . LYS A 1 77 ? 9.486 4.261 1.209 1.00 73.81 77 LYS A O 1
ATOM 628 N N . SER A 1 78 ? 11.624 3.831 0.702 1.00 83.06 78 SER A N 1
ATOM 629 C CA . SER A 1 78 ? 11.362 3.309 -0.635 1.00 83.06 78 SER A CA 1
ATOM 630 C C . SER A 1 78 ? 11.203 1.797 -0.591 1.00 83.06 78 SER A C 1
ATOM 632 O O . SER A 1 78 ? 11.907 1.089 0.128 1.00 83.06 78 SER A O 1
ATOM 634 N N . TRP A 1 79 ? 10.284 1.309 -1.401 1.00 88.44 79 TRP A N 1
ATOM 635 C CA . TRP A 1 79 ? 9.956 -0.091 -1.569 1.00 88.44 79 TRP A CA 1
ATOM 636 C C . TRP A 1 79 ? 10.118 -0.436 -3.040 1.00 88.44 79 TRP A C 1
ATOM 638 O O . TRP A 1 79 ? 9.698 0.316 -3.919 1.00 88.44 79 TRP A O 1
ATOM 648 N N . VAL A 1 80 ? 10.769 -1.553 -3.317 1.00 90.06 80 VAL A N 1
ATOM 649 C CA . VAL A 1 80 ? 11.029 -2.024 -4.680 1.00 90.06 80 VAL A CA 1
ATOM 650 C C . VAL A 1 80 ? 10.272 -3.314 -4.898 1.00 90.06 80 VAL A C 1
ATOM 652 O O . VAL A 1 80 ? 10.017 -4.040 -3.940 1.00 90.06 80 VAL A O 1
ATOM 655 N N . CYS A 1 81 ? 9.924 -3.621 -6.142 1.00 90.69 81 CYS A N 1
ATOM 656 C CA . CYS A 1 81 ? 9.331 -4.917 -6.437 1.00 90.69 81 CYS A CA 1
ATOM 657 C C . CYS A 1 81 ? 10.252 -6.057 -5.967 1.00 90.69 81 CYS A C 1
ATOM 659 O O . CYS A 1 81 ? 11.473 -5.989 -6.115 1.00 90.69 81 CYS A O 1
ATOM 661 N N . SER A 1 82 ? 9.680 -7.144 -5.454 1.00 86.44 82 SER A N 1
ATOM 662 C CA . SER A 1 82 ? 10.420 -8.334 -5.020 1.00 86.44 82 SER A CA 1
ATOM 663 C C . SER A 1 82 ? 11.215 -9.003 -6.152 1.00 86.44 82 SER A C 1
ATOM 665 O O . SER A 1 82 ? 12.126 -9.781 -5.886 1.00 86.44 82 SER A O 1
ATOM 667 N N . LYS A 1 83 ? 10.923 -8.684 -7.421 1.00 87.44 83 LYS A N 1
ATOM 668 C CA . LYS A 1 83 ? 11.709 -9.094 -8.598 1.00 87.44 83 LYS A CA 1
ATOM 669 C C . LYS A 1 83 ? 12.740 -8.045 -9.029 1.00 87.44 83 LYS A C 1
ATOM 671 O O . LYS A 1 83 ? 13.225 -8.093 -10.157 1.00 87.44 83 LYS A O 1
ATOM 676 N N . LYS A 1 84 ? 13.126 -7.111 -8.151 1.00 87.12 84 LYS A N 1
ATOM 677 C CA . LYS A 1 84 ? 14.144 -6.094 -8.459 1.00 87.12 84 LYS A CA 1
ATOM 678 C C . LYS A 1 84 ? 15.481 -6.702 -8.892 1.00 87.12 84 LYS A C 1
ATOM 680 O O . LYS A 1 84 ? 16.108 -6.168 -9.802 1.00 87.12 84 LYS A O 1
ATOM 685 N N . SER A 1 85 ? 15.880 -7.832 -8.304 1.00 85.69 85 SER A N 1
ATOM 686 C CA . SER A 1 85 ? 17.072 -8.594 -8.714 1.00 85.69 85 SER A CA 1
ATOM 687 C C . SER A 1 85 ? 16.982 -9.157 -10.138 1.00 85.69 85 SER A C 1
ATOM 689 O O . SER A 1 85 ? 18.009 -9.399 -10.755 1.00 85.69 85 SER A O 1
ATOM 691 N N . ARG A 1 86 ? 15.769 -9.308 -10.689 1.00 87.12 86 ARG A N 1
ATOM 692 C CA . ARG A 1 86 ? 15.510 -9.668 -12.094 1.00 87.12 86 ARG A CA 1
ATOM 693 C C . ARG A 1 86 ? 15.300 -8.441 -12.993 1.00 87.12 86 ARG A C 1
ATOM 695 O O . ARG A 1 86 ? 14.688 -8.541 -14.048 1.00 87.12 86 ARG A O 1
ATOM 702 N N . GLY A 1 87 ? 15.743 -7.264 -12.553 1.00 89.00 87 GLY A N 1
ATOM 703 C CA . GLY A 1 87 ? 15.686 -6.037 -13.347 1.00 89.00 87 GLY A CA 1
ATOM 704 C C . GLY A 1 87 ? 14.353 -5.285 -13.311 1.00 89.00 87 GLY A C 1
ATOM 705 O O . GLY A 1 87 ? 14.228 -4.286 -14.010 1.00 89.00 87 GLY A O 1
ATOM 706 N N . CYS A 1 88 ? 13.374 -5.684 -12.488 1.00 91.69 88 CYS A N 1
ATOM 707 C CA . CYS A 1 88 ? 12.088 -4.980 -12.426 1.00 91.69 88 CYS A CA 1
ATOM 708 C C . CYS A 1 88 ? 12.260 -3.484 -12.051 1.00 91.69 88 CYS A C 1
ATOM 710 O O . CYS A 1 88 ? 12.953 -3.174 -11.065 1.00 91.69 88 CYS A O 1
ATOM 712 N N . PRO A 1 89 ? 11.658 -2.538 -12.803 1.00 90.31 89 PRO A N 1
ATOM 713 C CA . PRO A 1 89 ? 11.797 -1.109 -12.530 1.00 90.31 89 PRO A CA 1
ATOM 714 C C . PRO A 1 89 ? 10.805 -0.589 -11.478 1.00 90.31 89 PRO A C 1
ATOM 716 O O . PRO A 1 89 ? 11.041 0.491 -10.928 1.00 90.31 89 PRO A O 1
ATOM 719 N N . ALA A 1 90 ? 9.756 -1.353 -11.151 1.00 89.94 90 ALA A N 1
ATOM 720 C CA . ALA A 1 90 ? 8.697 -0.942 -10.237 1.00 89.94 90 ALA A CA 1
ATOM 721 C C . ALA A 1 90 ? 9.200 -0.595 -8.825 1.00 89.94 90 ALA A C 1
ATOM 723 O O . ALA A 1 90 ? 9.947 -1.342 -8.175 1.00 89.94 90 ALA A O 1
ATOM 724 N N . LYS A 1 91 ? 8.743 0.561 -8.338 1.00 90.56 91 LYS A N 1
ATOM 725 C CA . LYS A 1 91 ? 9.093 1.184 -7.062 1.00 90.56 91 LYS A CA 1
ATOM 726 C C . LYS A 1 91 ? 7.910 1.969 -6.504 1.00 90.56 91 LYS A C 1
ATOM 728 O O . LYS A 1 91 ? 7.233 2.708 -7.216 1.00 90.56 91 LYS A O 1
ATOM 733 N N . VAL A 1 92 ? 7.733 1.911 -5.195 1.00 88.50 92 VAL A N 1
ATOM 734 C CA . VAL A 1 92 ? 6.784 2.752 -4.462 1.00 88.50 92 VAL A CA 1
ATOM 735 C C . VAL A 1 92 ? 7.486 3.410 -3.278 1.00 88.50 92 VAL A C 1
ATOM 737 O O . VAL A 1 92 ? 8.530 2.945 -2.820 1.00 88.50 92 VAL A O 1
ATOM 740 N N . LYS A 1 93 ? 6.958 4.529 -2.797 1.00 84.69 93 LYS A N 1
ATOM 741 C CA . LYS A 1 93 ? 7.501 5.260 -1.646 1.00 84.69 93 LYS A CA 1
ATOM 742 C C . LYS A 1 93 ? 6.455 5.340 -0.550 1.00 84.69 93 LYS A C 1
ATOM 744 O O . LYS A 1 93 ? 5.272 5.453 -0.838 1.00 84.69 93 LYS A O 1
ATOM 749 N N . PHE A 1 94 ? 6.892 5.313 0.701 1.00 74.50 94 PHE A N 1
ATOM 750 C CA . PHE A 1 94 ? 6.055 5.714 1.825 1.00 74.50 94 PHE A CA 1
ATOM 751 C C . PHE A 1 94 ? 6.237 7.202 2.102 1.00 74.50 94 PHE A C 1
ATOM 753 O O . PHE A 1 94 ? 7.331 7.652 2.451 1.00 74.50 94 PHE A O 1
ATOM 760 N N . GLU A 1 95 ? 5.147 7.947 1.997 1.00 72.44 95 GLU A N 1
ATOM 761 C CA . GLU A 1 95 ? 5.065 9.359 2.336 1.00 72.44 95 GLU A CA 1
ATOM 762 C C . GLU A 1 95 ? 3.943 9.551 3.358 1.00 72.44 95 GLU A C 1
ATOM 764 O O . GLU A 1 95 ? 2.803 9.181 3.096 1.00 72.44 95 GLU A O 1
ATOM 769 N N . PHE A 1 96 ? 4.272 10.059 4.552 1.00 67.00 96 PHE A N 1
ATOM 770 C CA . PHE A 1 96 ? 3.319 10.234 5.663 1.00 67.00 96 PHE A CA 1
ATOM 771 C C . PHE A 1 96 ? 2.408 9.005 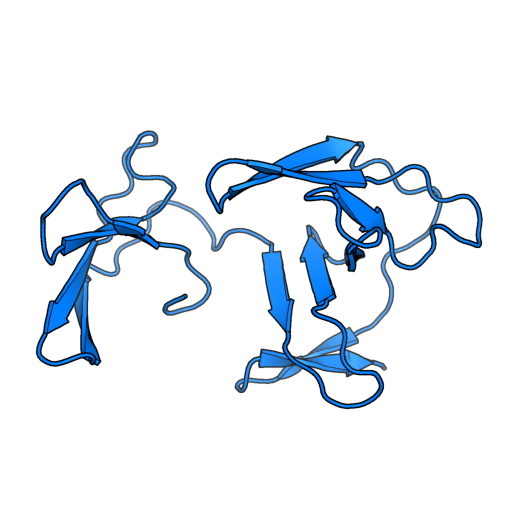5.897 1.00 67.00 96 PHE A C 1
ATOM 773 O O . PHE A 1 96 ? 1.183 9.115 5.877 1.00 67.00 96 PHE A O 1
ATOM 780 N N . ASP A 1 97 ? 3.008 7.816 6.038 1.00 65.12 97 ASP A N 1
ATOM 781 C CA . ASP A 1 97 ? 2.307 6.525 6.200 1.00 65.12 97 ASP A CA 1
ATOM 782 C C . ASP A 1 97 ? 1.376 6.122 5.041 1.00 65.12 97 ASP A C 1
ATOM 784 O O . ASP A 1 97 ? 0.581 5.187 5.149 1.00 65.12 97 ASP A O 1
ATOM 788 N N . THR A 1 98 ? 1.505 6.787 3.896 1.00 62.47 98 THR A N 1
ATOM 789 C CA . THR A 1 98 ? 0.768 6.489 2.670 1.00 62.47 98 THR A CA 1
ATOM 790 C C . THR A 1 98 ? 1.719 5.963 1.606 1.00 62.47 98 THR A C 1
ATOM 792 O O . THR A 1 98 ? 2.793 6.516 1.381 1.00 62.47 98 THR A O 1
ATOM 795 N N . VAL A 1 99 ? 1.319 4.894 0.917 1.00 71.88 99 VAL A N 1
ATOM 796 C CA . VAL A 1 99 ? 2.055 4.396 -0.249 1.00 71.88 99 VAL A CA 1
ATOM 797 C C . VAL A 1 99 ? 1.763 5.305 -1.439 1.00 71.88 99 VAL A C 1
ATOM 799 O O . VAL A 1 99 ? 0.632 5.370 -1.924 1.00 71.88 99 VAL A O 1
ATOM 802 N N . VAL A 1 100 ? 2.795 5.989 -1.917 1.00 78.25 100 VAL A N 1
ATOM 803 C CA . VAL A 1 100 ? 2.784 6.798 -3.132 1.00 78.25 100 VAL A CA 1
ATOM 804 C C . VAL A 1 100 ? 3.458 5.992 -4.248 1.00 78.25 100 VAL A C 1
ATOM 806 O O . VAL A 1 100 ? 4.618 5.583 -4.100 1.00 78.25 100 VAL A O 1
ATOM 809 N N . PRO A 1 101 ? 2.757 5.714 -5.360 1.00 73.69 101 PRO A N 1
ATOM 810 C CA . PRO A 1 101 ? 3.366 5.040 -6.496 1.00 73.69 101 PRO A CA 1
ATOM 811 C C . PRO A 1 101 ? 4.427 5.947 -7.124 1.00 73.69 101 PRO A C 1
ATOM 813 O O . PRO A 1 101 ? 4.154 7.108 -7.409 1.00 73.69 101 PRO A O 1
ATOM 816 N N . TYR A 1 102 ? 5.634 5.417 -7.327 1.00 80.94 102 TYR A N 1
ATOM 817 C CA . TYR A 1 102 ? 6.703 6.127 -8.033 1.00 80.94 102 TYR A CA 1
ATOM 818 C C . TYR A 1 102 ? 6.852 5.587 -9.458 1.00 80.94 102 TYR A C 1
ATOM 820 O O . TYR A 1 102 ? 6.823 6.348 -10.415 1.00 80.94 102 TYR A O 1
ATOM 828 N N . ASN A 1 103 ? 6.945 4.264 -9.594 1.00 84.00 103 ASN A N 1
ATOM 829 C CA . ASN A 1 103 ? 6.845 3.547 -10.858 1.00 84.00 103 ASN A CA 1
ATOM 830 C C . ASN A 1 103 ? 6.114 2.216 -10.601 1.00 84.00 103 ASN A C 1
ATOM 832 O O . ASN A 1 103 ? 6.530 1.451 -9.734 1.00 84.00 103 ASN A O 1
ATOM 836 N N . LEU A 1 104 ? 5.023 1.949 -11.317 1.00 83.06 104 LEU A N 1
ATOM 837 C CA . LEU A 1 104 ? 4.256 0.700 -11.210 1.00 83.06 104 LEU A CA 1
ATOM 838 C C . LEU A 1 104 ? 4.373 -0.179 -12.461 1.00 83.06 104 LEU A C 1
ATOM 840 O O . LEU A 1 104 ? 3.622 -1.139 -12.597 1.00 83.06 104 LEU A O 1
ATOM 844 N N . GLU A 1 105 ? 5.275 0.144 -13.383 1.00 86.44 105 GLU A N 1
ATOM 845 C CA . GLU A 1 105 ? 5.526 -0.690 -14.550 1.00 86.44 105 GLU A CA 1
ATOM 846 C C . GLU A 1 105 ? 6.334 -1.922 -14.149 1.00 86.44 105 GLU A C 1
ATOM 848 O O . GLU A 1 105 ? 7.423 -1.833 -13.571 1.00 86.44 105 GLU A O 1
ATOM 853 N N . HIS A 1 106 ? 5.783 -3.088 -14.465 1.00 87.12 106 HIS A N 1
ATOM 854 C CA . HIS A 1 106 ? 6.420 -4.376 -14.252 1.00 87.12 106 HIS A CA 1
ATOM 855 C C . HIS A 1 106 ? 6.766 -4.987 -15.606 1.00 87.12 106 HIS A C 1
ATOM 857 O O . HIS A 1 106 ? 5.956 -4.998 -16.524 1.00 87.12 106 HIS A O 1
ATOM 863 N N . ASN A 1 107 ? 7.973 -5.533 -15.709 1.00 89.62 107 ASN A N 1
ATOM 864 C CA . ASN A 1 107 ? 8.450 -6.291 -16.867 1.00 89.62 107 ASN A CA 1
ATOM 865 C C . ASN A 1 107 ? 8.264 -7.807 -16.677 1.00 89.62 107 ASN A C 1
ATOM 867 O O . ASN A 1 107 ? 9.008 -8.611 -17.229 1.00 89.62 107 ASN A O 1
ATOM 871 N N . HIS A 1 108 ? 7.338 -8.193 -15.807 1.00 85.62 108 HIS A N 1
ATOM 872 C CA . HIS A 1 108 ? 7.053 -9.575 -15.465 1.00 85.62 108 HIS A CA 1
ATOM 873 C C . HIS A 1 108 ? 5.600 -9.694 -15.020 1.00 85.62 108 HIS A C 1
ATOM 875 O O . HIS A 1 108 ? 4.994 -8.722 -14.565 1.00 85.62 108 HIS A O 1
ATOM 881 N N . GLU A 1 109 ? 5.073 -10.908 -15.088 1.00 82.44 109 GLU A N 1
ATOM 882 C CA . GLU A 1 109 ? 3.723 -11.203 -14.628 1.00 82.44 109 GLU A CA 1
ATOM 883 C C . GLU A 1 109 ? 3.615 -11.148 -13.091 1.00 82.44 109 GLU A C 1
ATOM 885 O O . GLU A 1 109 ? 4.626 -11.313 -12.381 1.00 82.44 109 GLU A O 1
ATOM 890 N N . PRO A 1 110 ? 2.411 -10.885 -12.549 1.00 79.56 110 PRO A N 1
ATOM 891 C CA . PRO A 1 110 ? 2.152 -10.979 -11.118 1.00 79.56 110 PRO A CA 1
ATOM 892 C C . PRO A 1 110 ? 2.496 -12.376 -10.579 1.00 79.56 110 PRO A C 1
ATOM 894 O O . PRO A 1 110 ? 2.200 -13.379 -11.227 1.00 79.56 110 PRO A O 1
ATOM 897 N N . PRO A 1 111 ? 3.125 -12.486 -9.397 1.00 76.69 111 PRO A N 1
ATOM 898 C CA . PRO A 1 111 ? 3.327 -13.782 -8.769 1.00 76.69 111 PRO A CA 1
ATOM 899 C C . PRO A 1 111 ? 1.998 -14.358 -8.263 1.00 76.69 111 PRO A C 1
ATOM 901 O O . PRO A 1 111 ? 1.153 -13.620 -7.762 1.00 76.69 111 PRO A O 1
ATOM 904 N N . ASN A 1 112 ? 1.859 -15.683 -8.305 1.00 71.81 112 ASN A N 1
ATOM 905 C CA . ASN A 1 112 ? 0.741 -16.374 -7.666 1.00 71.81 112 ASN A CA 1
ATOM 906 C C . ASN A 1 112 ? 0.958 -16.434 -6.148 1.00 71.81 112 ASN A C 1
ATOM 908 O O . ASN A 1 112 ? 1.940 -16.993 -5.653 1.00 71.81 112 ASN A O 1
ATOM 912 N N . PHE A 1 113 ? 0.049 -15.820 -5.405 1.00 72.06 113 PHE A N 1
ATOM 913 C CA . PHE A 1 113 ? -0.038 -15.908 -3.952 1.00 72.06 113 PHE A CA 1
ATOM 914 C C . PHE A 1 113 ? -1.475 -15.614 -3.528 1.00 72.06 113 PHE A C 1
ATOM 916 O O . PHE A 1 113 ? -2.230 -14.969 -4.258 1.00 72.06 113 PHE A O 1
ATOM 923 N N . TYR A 1 114 ? -1.838 -16.032 -2.323 1.00 64.44 114 TYR A N 1
ATOM 924 C CA . TYR A 1 114 ? -3.048 -15.570 -1.658 1.00 64.44 114 TYR A CA 1
ATOM 925 C C . TYR A 1 114 ? -2.702 -14.960 -0.302 1.00 64.44 114 TYR A C 1
ATOM 927 O O . TYR A 1 114 ? -1.671 -15.259 0.299 1.00 64.44 114 TYR A O 1
ATOM 935 N N . VAL A 1 115 ? -3.556 -14.057 0.169 1.00 62.62 115 VAL A N 1
ATOM 936 C CA . VAL A 1 115 ? -3.442 -13.475 1.507 1.00 62.62 115 VAL A CA 1
ATOM 937 C C . VAL A 1 115 ? -4.447 -14.191 2.401 1.00 62.62 115 VAL A C 1
ATOM 939 O O . VAL A 1 115 ? -5.640 -14.212 2.099 1.00 62.62 115 VAL A O 1
ATOM 942 N N . SER A 1 116 ? -3.972 -14.816 3.475 1.00 61.53 116 SER A N 1
ATOM 943 C CA . SER A 1 116 ? -4.829 -15.466 4.467 1.00 61.53 116 SER A CA 1
ATOM 944 C C . SER A 1 116 ? -5.677 -14.438 5.225 1.00 61.53 116 SER A C 1
ATOM 946 O O . SER A 1 116 ? -5.377 -13.243 5.241 1.00 61.53 116 SER A O 1
ATOM 948 N N . LYS A 1 117 ? -6.722 -14.906 5.919 1.00 55.38 117 LYS A N 1
ATOM 949 C CA . LYS A 1 117 ? -7.577 -14.051 6.768 1.00 55.38 117 LYS A CA 1
ATOM 950 C C . LYS A 1 117 ? -6.796 -13.328 7.875 1.00 55.38 117 LYS A C 1
ATOM 952 O O . LYS A 1 117 ? -7.214 -12.266 8.320 1.00 55.38 117 LYS A O 1
ATOM 957 N N . GLU A 1 118 ? -5.662 -13.888 8.283 1.00 59.50 118 GLU A N 1
ATOM 958 C CA . GLU A 1 118 ? -4.764 -13.342 9.307 1.00 59.50 118 GLU A CA 1
ATOM 959 C C . GLU A 1 118 ? -3.763 -12.323 8.740 1.00 59.50 118 GLU A C 1
ATOM 961 O O . GLU A 1 118 ? -2.993 -11.712 9.478 1.00 59.50 118 GLU A O 1
ATOM 966 N N . GLY A 1 119 ? -3.779 -12.107 7.423 1.00 57.06 119 GLY A N 1
ATOM 967 C CA . GLY A 1 119 ? -2.869 -11.192 6.751 1.00 57.06 119 GLY A CA 1
ATOM 968 C C . GLY A 1 119 ? -1.506 -11.801 6.425 1.00 57.06 119 GLY A C 1
ATOM 969 O O . GLY A 1 119 ? -0.587 -11.052 6.101 1.00 57.06 119 GLY A O 1
ATOM 970 N N . HIS A 1 120 ? -1.367 -13.125 6.461 1.00 60.78 120 HIS A N 1
ATOM 971 C CA . HIS A 1 120 ? -0.167 -13.804 5.969 1.00 60.78 120 HIS A CA 1
ATOM 972 C C . HIS A 1 120 ? -0.208 -13.959 4.444 1.00 60.78 120 HIS A C 1
ATOM 974 O O . HIS A 1 120 ? -1.250 -14.303 3.888 1.00 60.78 120 HIS A O 1
ATOM 980 N N . LEU A 1 121 ? 0.906 -13.707 3.763 1.00 64.69 121 LEU A N 1
ATOM 981 C CA . LEU A 1 121 ? 1.078 -13.905 2.331 1.00 64.69 121 LEU A CA 1
ATOM 982 C C . LEU A 1 121 ? 1.577 -15.328 2.088 1.00 64.69 121 LEU A C 1
ATOM 984 O O . LEU A 1 121 ? 2.724 -15.658 2.379 1.00 64.69 121 LEU A O 1
ATOM 988 N N . ILE A 1 122 ? 0.709 -16.159 1.524 1.00 63.38 122 ILE A N 1
ATOM 989 C CA . ILE A 1 122 ? 0.988 -17.561 1.240 1.00 63.38 122 ILE A CA 1
ATOM 990 C C . ILE A 1 122 ? 1.218 -17.693 -0.260 1.00 63.38 122 ILE A C 1
ATOM 992 O O . ILE A 1 122 ? 0.343 -17.408 -1.079 1.00 63.38 122 ILE A O 1
ATOM 996 N N . LYS A 1 123 ? 2.439 -18.074 -0.622 1.00 63.44 123 LYS A N 1
ATOM 997 C CA . LYS A 1 123 ? 2.831 -18.294 -2.013 1.00 63.44 123 LYS A CA 1
ATOM 998 C C . LYS A 1 123 ? 2.265 -19.629 -2.509 1.00 63.44 123 LYS A C 1
ATOM 1000 O O . LYS A 1 123 ? 2.240 -20.586 -1.739 1.00 63.44 123 LYS A O 1
ATOM 1005 N N . ILE A 1 124 ? 1.830 -19.662 -3.769 1.00 54.94 124 ILE A N 1
ATOM 1006 C CA . ILE A 1 124 ? 1.325 -20.859 -4.463 1.00 54.94 124 ILE A CA 1
ATOM 1007 C C . ILE A 1 124 ? 2.423 -21.401 -5.381 1.00 54.94 124 ILE A C 1
ATOM 1009 O O .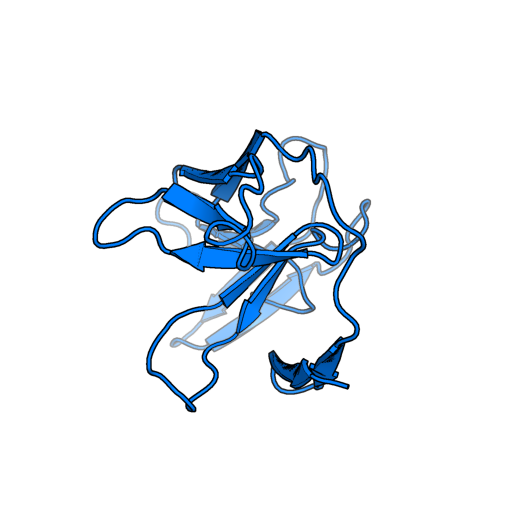 ILE A 1 124 ? 3.163 -20.567 -5.964 1.00 54.94 124 ILE A O 1
#

Nearest PDB structures (foldseek):
  9bbh-assembly1_A  TM=2.345E-01  e=2.639E+00  Homo sapiens
  4e5z-assembly1_A  TM=1.728E-01  e=7.852E+00  Homo sapiens

Radius of gyration: 15.78 Å; Cα contacts (8 Å, |Δi|>4): 224; chains: 1; bounding box: 36×37×42 Å

Foldseek 3Di:
DPPLFDWDDDPPAQKTATPCVVVVFGWIWGQDPNDIHGDHHDGPDDRQQWAWACDDPPRWTWIGHPLFIWTDPPPAQKIATPCVVVVFPWIWGQDPNDTHGPDPDGPDDRFAWDQDPVRDTGGD

Secondary structure (DSSP, 8-state):
-BTTB-EEE-TT-SEEEETTGGGT---EEEEETTEEEEEE---SSPPPSEEEE--TTSS--EEEETTEEEEE-TTSSEEEETTGGGT---EEEEETTEEEEEE---SSPPPPEEE-TTS-EEE-

Solvent-accessible surface area (backbone atoms only — not comparable to full-atom values): 7393 Å² total; per-residue (Å²): 119,59,93,64,34,57,63,43,66,53,80,90,50,56,44,24,32,33,75,49,40,93,77,72,31,72,21,29,34,35,55,53,96,92,40,81,42,85,72,36,82,61,63,87,60,80,60,61,62,54,47,77,21,76,49,83,88,72,87,48,61,36,37,35,48,81,67,32,52,23,34,61,49,70,96,52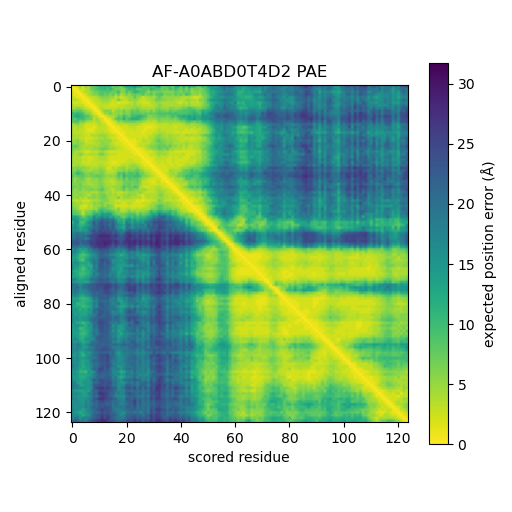,61,39,29,30,34,69,50,40,92,77,66,38,72,22,28,34,31,56,53,95,94,35,85,41,83,74,36,84,58,65,88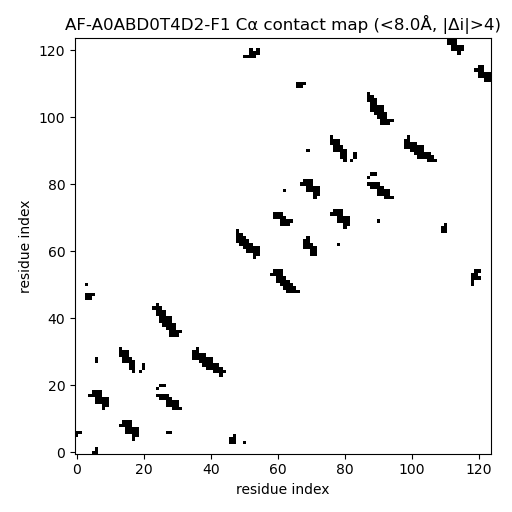,64,80,69,67,63,58,49,70,45,98,88,46,40,74,45,76,109

Mean predicted aligned error: 11.99 Å

pLDDT: mean 73.76, std 11.23, range [42.03, 91.69]